Protein AF-A0A0Q6CP96-F1 (afdb_monomer_lite)

Radius of gyration: 14.45 Å; chains: 1; bounding box: 43×25×25 Å

Secondary structure (DSSP, 8-state):
-------HHHHHHHHHHHHHHHHHTTEEEEE--TTSSS---EE-STT-SSHHHHHHHHHHHHHHTTS----TTS-SEEEHHHH-TT-------

Foldseek 3Di:
DDDPPDDDPRLLVVQLVVLVVCVVVPKAFFDFDPPDDDTPGDGDCPQHDDSNSNSVSQSVVCVVVPVDDAPPVRGRIDHPCVPCVPDDPDDDD

pLDDT: mean 73.85, std 16.16, range [40.53, 94.88]

Sequence (93 aa):
MRAFQFRGDDLVEFVRRSIYAMIDAGAKPFAGDIGGVAPDFYPTDRWGTTREEIADALITEWQKRGGGELEIWSYPFAFVEVYYPDGWTGPER

Structure (mmCIF, N/CA/C/O backbone):
data_AF-A0A0Q6CP96-F1
#
_entry.id   AF-A0A0Q6CP96-F1
#
loop_
_atom_site.group_PDB
_atom_site.id
_atom_site.type_symbol
_atom_site.label_atom_id
_atom_site.label_alt_id
_atom_site.label_comp_id
_atom_site.label_asym_id
_atom_site.label_entity_id
_atom_site.label_seq_id
_atom_site.pdbx_PDB_ins_code
_atom_site.Cartn_x
_atom_site.Cartn_y
_atom_site.Cartn_z
_atom_site.occupancy
_atom_site.B_iso_or_equiv
_atom_site.auth_seq_id
_atom_site.auth_comp_id
_atom_site.auth_asym_id
_atom_site.auth_atom_id
_atom_site.pdbx_PDB_model_num
ATOM 1 N N . MET A 1 1 ? -20.417 13.170 -17.024 1.00 43.38 1 MET A N 1
ATOM 2 C CA . MET A 1 1 ? -19.340 12.299 -16.505 1.00 43.38 1 MET A CA 1
ATOM 3 C C . MET A 1 1 ? -19.972 11.280 -15.567 1.00 43.38 1 MET A C 1
ATOM 5 O O . MET A 1 1 ? -20.734 11.694 -14.705 1.00 43.38 1 MET A O 1
ATOM 9 N N . ARG A 1 2 ? -19.759 9.976 -15.782 1.00 57.81 2 ARG A N 1
ATOM 10 C CA . ARG A 1 2 ? -20.232 8.914 -14.876 1.00 57.81 2 ARG A CA 1
ATOM 11 C C . ARG A 1 2 ? -19.019 8.437 -14.077 1.00 57.81 2 ARG A C 1
ATOM 13 O O . ARG A 1 2 ? -18.054 7.997 -14.688 1.00 57.81 2 ARG A O 1
ATOM 20 N N . ALA A 1 3 ? -19.047 8.592 -12.758 1.00 67.44 3 ALA A N 1
ATOM 21 C CA . ALA A 1 3 ? -17.991 8.159 -11.846 1.00 67.44 3 ALA A CA 1
ATOM 22 C C . ALA A 1 3 ? -18.635 7.451 -10.652 1.00 67.44 3 ALA A C 1
ATOM 24 O O . ALA A 1 3 ? -19.760 7.785 -10.285 1.00 67.44 3 ALA A O 1
ATOM 25 N N . PHE A 1 4 ? -17.932 6.493 -10.053 1.00 73.44 4 PHE A N 1
ATOM 26 C CA . PHE A 1 4 ? -18.487 5.652 -8.988 1.00 73.44 4 PHE A CA 1
ATOM 27 C C . PHE A 1 4 ? -18.549 6.337 -7.608 1.00 73.44 4 PHE A C 1
ATOM 29 O O . PHE A 1 4 ? -19.184 5.799 -6.716 1.00 73.44 4 PHE A O 1
ATOM 36 N N . GLN A 1 5 ? -17.962 7.536 -7.448 1.00 80.12 5 GLN A N 1
ATOM 37 C CA . GLN A 1 5 ? -18.076 8.431 -6.276 1.00 80.12 5 GLN A CA 1
ATOM 38 C C . GLN A 1 5 ? -18.082 7.738 -4.893 1.00 80.12 5 GLN A C 1
ATOM 40 O O . GLN A 1 5 ? -18.783 8.194 -3.988 1.00 80.12 5 GLN A O 1
ATOM 45 N N . PHE A 1 6 ? -17.297 6.670 -4.710 1.00 83.31 6 PHE A N 1
ATOM 46 C CA . PHE A 1 6 ? -17.163 6.004 -3.413 1.00 83.31 6 PHE A CA 1
ATOM 47 C C . PHE A 1 6 ? -16.631 6.981 -2.357 1.00 83.31 6 PHE A C 1
ATOM 49 O O . PHE A 1 6 ? -15.796 7.841 -2.652 1.00 83.31 6 PHE A O 1
ATOM 56 N N . ARG A 1 7 ? -17.123 6.864 -1.121 1.00 85.69 7 ARG A N 1
ATOM 57 C CA . ARG A 1 7 ? -16.750 7.720 0.016 1.00 85.69 7 ARG A CA 1
ATOM 58 C C . ARG A 1 7 ? -16.666 6.893 1.291 1.00 85.69 7 ARG A C 1
ATOM 60 O O . ARG A 1 7 ? -17.311 5.855 1.381 1.00 85.69 7 ARG A O 1
ATOM 67 N N . GLY A 1 8 ? -15.919 7.394 2.276 1.00 87.50 8 GLY A N 1
ATOM 68 C CA . GLY A 1 8 ? -15.813 6.757 3.590 1.00 87.50 8 GLY A CA 1
ATOM 69 C C . GLY A 1 8 ? -15.423 5.284 3.474 1.00 87.50 8 GLY A C 1
ATOM 70 O O . GLY A 1 8 ? -14.510 4.945 2.721 1.00 87.50 8 GLY A O 1
ATOM 71 N N . ASP A 1 9 ? -16.150 4.420 4.174 1.00 91.12 9 ASP A N 1
ATOM 72 C CA . ASP A 1 9 ? -15.855 2.987 4.253 1.00 91.12 9 ASP A CA 1
ATOM 73 C C . ASP A 1 9 ? -15.947 2.272 2.898 1.00 91.12 9 ASP A C 1
ATOM 75 O O . ASP A 1 9 ? -15.134 1.391 2.622 1.00 91.12 9 ASP A O 1
ATOM 79 N N . ASP A 1 10 ? -16.851 2.695 2.006 1.00 90.62 10 ASP A N 1
ATOM 80 C CA . ASP A 1 10 ? -16.966 2.108 0.663 1.00 90.62 10 ASP A CA 1
ATOM 81 C C . ASP A 1 10 ? -15.714 2.378 -0.176 1.00 90.62 10 ASP A C 1
ATOM 83 O O . ASP A 1 10 ? -15.259 1.520 -0.935 1.00 90.62 10 ASP A O 1
ATOM 87 N N . LEU A 1 11 ? -15.131 3.574 -0.031 1.00 89.06 11 LEU A N 1
ATOM 88 C CA . LEU A 1 11 ? -13.879 3.915 -0.700 1.00 89.06 11 LEU A CA 1
ATOM 89 C C . LEU A 1 11 ? -12.725 3.090 -0.130 1.00 89.06 11 LEU A C 1
ATOM 91 O O . LEU A 1 11 ? -11.921 2.562 -0.892 1.00 89.06 11 LEU A O 1
ATOM 95 N N . VAL A 1 12 ? -12.661 2.948 1.195 1.00 90.88 12 VAL A N 1
ATOM 96 C CA . VAL A 1 12 ? -11.633 2.140 1.866 1.00 90.88 12 VAL A CA 1
ATOM 97 C C . VAL A 1 12 ? -11.708 0.682 1.414 1.00 90.88 12 VAL A C 1
ATOM 99 O O . VAL A 1 12 ? -10.686 0.085 1.081 1.00 90.88 12 VAL A O 1
ATOM 102 N N . GLU A 1 13 ? -12.909 0.116 1.346 1.00 93.31 13 GLU A N 1
ATOM 103 C CA . GLU A 1 13 ? -13.118 -1.259 0.900 1.00 93.31 13 GLU A CA 1
ATOM 104 C C . GLU A 1 13 ? -12.776 -1.441 -0.583 1.00 93.31 13 GLU A C 1
ATOM 106 O O . GLU A 1 13 ? -12.135 -2.425 -0.961 1.00 93.31 13 GLU A O 1
ATOM 111 N N . PHE A 1 14 ? -13.136 -0.477 -1.432 1.00 90.75 14 PHE A N 1
ATOM 112 C CA . PHE A 1 14 ? -12.740 -0.486 -2.838 1.00 90.75 14 PHE A CA 1
ATOM 113 C C . PHE A 1 14 ? -11.212 -0.458 -3.002 1.00 90.75 14 PHE A C 1
ATOM 115 O O . PHE A 1 14 ? -10.654 -1.244 -3.775 1.00 90.75 14 PHE A O 1
ATOM 122 N N . VAL A 1 15 ? -10.520 0.403 -2.250 1.00 88.81 15 VAL A N 1
ATOM 123 C CA . VAL A 1 15 ? -9.053 0.493 -2.258 1.00 88.81 15 VAL A CA 1
ATOM 124 C C . VAL A 1 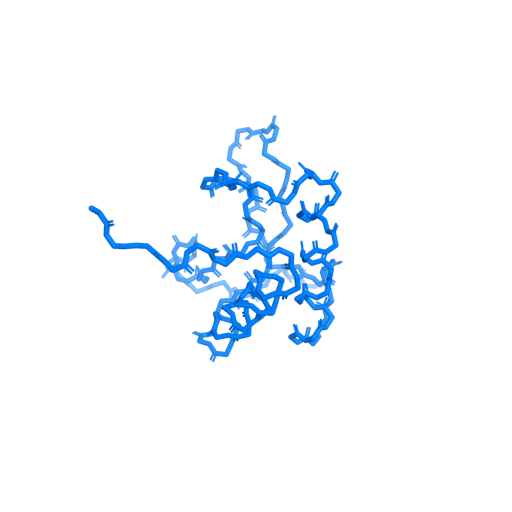15 ? -8.429 -0.818 -1.779 1.00 88.81 15 VAL A C 1
ATOM 126 O O . VAL A 1 15 ? -7.543 -1.340 -2.453 1.00 88.81 15 VAL A O 1
ATOM 129 N N . ARG A 1 16 ? -8.933 -1.415 -0.692 1.00 93.06 16 ARG A N 1
ATOM 130 C CA . ARG A 1 16 ? -8.459 -2.714 -0.183 1.00 93.06 16 ARG A CA 1
ATOM 131 C C . ARG A 1 16 ? -8.537 -3.809 -1.243 1.00 93.06 16 ARG A C 1
ATOM 133 O O . ARG A 1 16 ? -7.543 -4.482 -1.506 1.00 93.06 16 ARG A O 1
ATOM 140 N N . ARG A 1 17 ? -9.690 -3.950 -1.903 1.00 93.06 17 ARG A N 1
ATOM 141 C CA . ARG A 1 17 ? -9.882 -4.938 -2.981 1.00 93.06 17 ARG A CA 1
ATOM 142 C C . ARG A 1 17 ? -8.963 -4.691 -4.169 1.00 93.06 17 ARG A C 1
ATOM 144 O O . ARG A 1 17 ? -8.489 -5.646 -4.774 1.00 93.06 17 ARG A O 1
ATOM 151 N N . SER A 1 18 ? -8.703 -3.425 -4.484 1.00 89.38 18 SER A N 1
ATOM 152 C CA . SER A 1 18 ? -7.784 -3.049 -5.558 1.00 89.38 18 SER A CA 1
ATOM 153 C C . SER A 1 18 ? -6.349 -3.458 -5.221 1.00 89.38 18 SER A C 1
ATOM 155 O O . SER A 1 18 ? -5.673 -4.046 -6.059 1.00 89.38 18 SER A O 1
ATOM 157 N N . ILE A 1 19 ? -5.903 -3.229 -3.981 1.00 89.00 19 ILE A N 1
ATOM 158 C CA . ILE A 1 19 ? -4.585 -3.669 -3.500 1.00 89.00 19 ILE A CA 1
ATOM 159 C C . ILE A 1 19 ? -4.461 -5.192 -3.573 1.00 89.00 19 ILE A C 1
ATOM 161 O O . ILE A 1 19 ? -3.480 -5.688 -4.122 1.00 89.00 19 ILE A O 1
ATOM 165 N N . TYR A 1 20 ? -5.463 -5.936 -3.096 1.00 92.56 20 TYR A N 1
ATOM 166 C CA . TYR A 1 20 ? -5.457 -7.399 -3.201 1.00 92.56 20 TYR A CA 1
ATOM 167 C C . TYR A 1 20 ? -5.355 -7.866 -4.648 1.00 92.56 20 TYR A C 1
ATOM 169 O O . TYR A 1 20 ? -4.497 -8.684 -4.951 1.00 92.56 20 TYR A O 1
ATOM 177 N N . ALA A 1 21 ? -6.155 -7.298 -5.552 1.00 90.88 21 ALA A N 1
ATOM 178 C CA . ALA A 1 21 ? -6.110 -7.660 -6.964 1.00 90.88 21 ALA A CA 1
ATOM 179 C C . ALA A 1 21 ? -4.728 -7.412 -7.593 1.00 90.88 21 ALA A C 1
ATOM 181 O O . ALA A 1 21 ? -4.281 -8.202 -8.420 1.00 90.88 21 ALA A O 1
ATOM 182 N N . MET A 1 22 ? -4.034 -6.342 -7.194 1.00 87.12 22 MET A N 1
ATOM 183 C CA . MET A 1 22 ? -2.679 -6.058 -7.672 1.00 87.12 22 MET A CA 1
ATOM 184 C C . MET A 1 22 ? -1.656 -7.060 -7.129 1.00 87.12 22 MET A C 1
ATOM 186 O O . MET A 1 22 ? -0.842 -7.566 -7.899 1.00 87.12 22 MET A O 1
ATOM 190 N N . ILE A 1 23 ? -1.706 -7.376 -5.833 1.00 87.69 23 ILE A N 1
ATOM 191 C CA . ILE A 1 23 ? -0.798 -8.351 -5.208 1.00 87.69 23 ILE A CA 1
ATOM 192 C C . ILE A 1 23 ? -1.026 -9.749 -5.790 1.00 87.69 23 ILE A C 1
ATOM 194 O O . ILE A 1 23 ? -0.067 -10.421 -6.163 1.00 87.69 23 ILE A O 1
ATOM 198 N N . ASP A 1 24 ? -2.286 -10.157 -5.941 1.00 89.06 24 ASP A N 1
ATOM 199 C CA . ASP A 1 24 ? -2.662 -11.442 -6.536 1.00 89.06 24 ASP A CA 1
ATOM 200 C C . ASP A 1 24 ? -2.211 -11.534 -8.013 1.00 89.06 24 ASP A C 1
ATOM 202 O O . ASP A 1 24 ? -1.933 -12.624 -8.512 1.00 89.06 24 ASP A O 1
ATOM 206 N N . ALA A 1 25 ? -2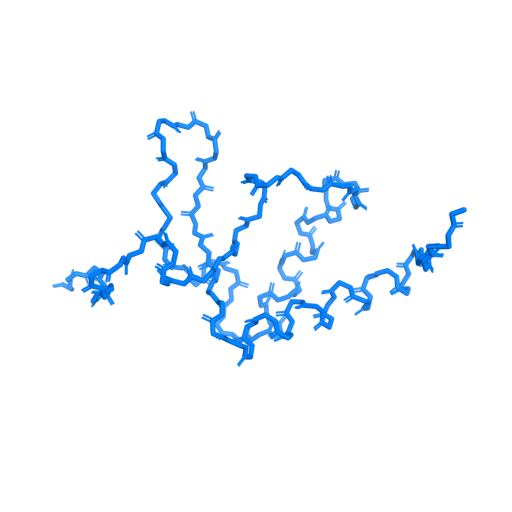.071 -10.393 -8.703 1.00 86.94 25 ALA A N 1
ATOM 207 C CA . ALA A 1 25 ? -1.498 -10.292 -10.048 1.00 86.94 25 ALA A CA 1
ATOM 208 C C . ALA A 1 25 ? 0.046 -10.219 -10.076 1.00 86.94 25 ALA A C 1
ATOM 210 O O . ALA A 1 25 ? 0.634 -10.118 -11.153 1.00 86.94 25 ALA A O 1
ATOM 211 N N . GLY A 1 26 ? 0.717 -10.265 -8.921 1.00 84.06 26 GLY A N 1
ATOM 212 C CA . GLY A 1 26 ? 2.177 -10.269 -8.805 1.00 84.06 26 GLY A CA 1
ATOM 213 C C . GLY A 1 26 ? 2.828 -8.902 -8.581 1.00 84.06 26 GLY A C 1
ATOM 214 O O . GLY A 1 26 ? 4.059 -8.805 -8.622 1.00 84.06 26 GLY A O 1
ATOM 215 N N . ALA A 1 27 ? 2.049 -7.847 -8.327 1.00 82.62 27 ALA A N 1
ATOM 216 C CA . ALA A 1 27 ? 2.609 -6.580 -7.873 1.00 82.62 27 ALA A CA 1
ATOM 217 C C . ALA A 1 27 ? 3.275 -6.762 -6.503 1.00 82.62 27 ALA A C 1
ATOM 219 O O . ALA A 1 27 ? 2.755 -7.456 -5.626 1.00 82.62 27 ALA A O 1
ATOM 220 N N . LYS A 1 28 ? 4.425 -6.118 -6.309 1.00 79.75 28 LYS A N 1
ATOM 221 C CA . LYS A 1 28 ? 5.146 -6.139 -5.034 1.00 79.75 28 LYS A CA 1
ATOM 222 C C . LYS A 1 28 ? 5.177 -4.745 -4.425 1.00 79.75 28 LYS A C 1
ATOM 224 O O . LYS A 1 28 ? 5.243 -3.761 -5.167 1.00 79.75 28 LYS A O 1
ATOM 229 N N . PRO A 1 29 ? 5.135 -4.642 -3.090 1.00 76.12 29 PRO A N 1
ATOM 230 C CA . PRO A 1 29 ? 5.379 -3.380 -2.436 1.00 76.12 29 PRO A CA 1
ATOM 231 C C . PRO A 1 29 ? 6.881 -3.043 -2.445 1.00 76.12 29 PRO A C 1
ATOM 233 O O . PRO A 1 29 ? 7.729 -3.928 -2.315 1.00 76.12 29 PRO A O 1
ATOM 236 N N . PHE A 1 30 ? 7.213 -1.761 -2.574 1.00 75.75 30 PHE A N 1
ATOM 237 C CA . PHE A 1 30 ? 8.582 -1.244 -2.623 1.00 75.75 30 PHE A CA 1
ATOM 238 C C . PHE A 1 30 ? 8.844 -0.265 -1.473 1.00 75.75 30 PHE A C 1
ATOM 240 O O . PHE A 1 30 ? 7.937 0.420 -0.994 1.00 75.75 30 PHE A O 1
ATOM 247 N N . ALA A 1 31 ? 10.091 -0.189 -1.011 1.00 63.75 31 ALA A N 1
ATOM 248 C CA . ALA A 1 31 ? 10.536 0.873 -0.111 1.00 63.75 31 ALA A CA 1
ATOM 249 C C . ALA A 1 31 ? 11.335 1.890 -0.924 1.00 63.75 31 ALA A C 1
ATOM 251 O O . ALA A 1 31 ? 12.422 1.574 -1.383 1.00 63.75 31 ALA A O 1
ATOM 252 N N . GLY A 1 32 ? 10.816 3.108 -1.065 1.00 58.00 32 GLY A N 1
ATOM 253 C CA . GLY A 1 32 ? 11.549 4.234 -1.635 1.00 58.00 32 GLY A CA 1
ATOM 254 C C . GLY A 1 32 ? 11.125 5.534 -0.960 1.00 58.00 32 GLY A C 1
ATOM 255 O O . GLY A 1 32 ? 9.950 5.709 -0.634 1.00 58.00 32 GLY A O 1
ATOM 256 N N . ASP A 1 33 ? 12.086 6.420 -0.712 1.00 49.84 33 ASP A N 1
ATOM 257 C CA . ASP A 1 33 ? 11.820 7.827 -0.417 1.00 49.84 33 ASP A CA 1
ATOM 258 C C . ASP A 1 33 ? 11.843 8.591 -1.747 1.00 49.84 33 ASP A C 1
ATOM 260 O O . ASP A 1 33 ? 12.799 8.486 -2.515 1.00 49.84 33 ASP A O 1
ATOM 264 N N . ILE A 1 34 ? 10.794 9.358 -2.039 1.00 49.72 34 ILE A N 1
ATOM 265 C CA . ILE A 1 34 ? 10.649 10.131 -3.288 1.00 49.72 34 ILE A CA 1
ATOM 266 C C . ILE A 1 34 ? 11.403 11.474 -3.156 1.00 49.72 34 ILE A C 1
ATOM 268 O O . ILE A 1 34 ? 11.037 12.485 -3.747 1.00 49.72 34 ILE A O 1
ATOM 272 N N . GLY A 1 35 ? 12.433 11.520 -2.308 1.00 42.50 35 GLY A N 1
ATOM 273 C CA . GLY A 1 35 ? 13.245 12.702 -2.021 1.00 42.50 35 GLY A CA 1
ATOM 274 C C . GLY A 1 35 ? 14.591 12.738 -2.751 1.00 42.50 35 GLY A C 1
ATOM 275 O O . GLY A 1 35 ? 15.347 13.690 -2.565 1.00 42.50 35 GLY A O 1
ATOM 276 N N . GLY A 1 36 ? 14.919 11.724 -3.561 1.00 46.44 36 GLY A N 1
ATOM 277 C CA . GLY A 1 36 ? 16.237 11.559 -4.184 1.00 46.44 36 GLY A CA 1
ATOM 278 C C . GLY A 1 36 ? 16.194 11.171 -5.663 1.00 46.44 36 GLY A C 1
ATOM 279 O O . GLY A 1 36 ? 15.172 10.725 -6.182 1.00 46.44 36 GLY A O 1
ATOM 280 N N . VAL A 1 37 ? 17.328 11.382 -6.344 1.00 42.25 37 VAL A N 1
ATOM 281 C CA . VAL A 1 37 ? 17.555 11.038 -7.757 1.00 42.25 37 VAL A CA 1
ATOM 282 C C . VAL A 1 37 ? 17.318 9.538 -7.944 1.00 42.25 37 VAL A C 1
ATOM 284 O O . VAL A 1 37 ? 18.181 8.747 -7.595 1.00 42.25 37 VAL A O 1
ATOM 287 N N . ALA A 1 38 ? 16.148 9.204 -8.498 1.00 48.97 38 ALA A N 1
ATOM 288 C CA . ALA A 1 38 ? 15.604 7.858 -8.686 1.00 48.97 38 ALA A CA 1
ATOM 289 C C . ALA A 1 38 ? 15.387 7.085 -7.365 1.00 48.97 38 ALA A C 1
ATOM 291 O O . ALA A 1 38 ? 16.351 6.708 -6.703 1.00 48.97 38 ALA A O 1
ATOM 292 N N . PRO A 1 39 ? 14.131 6.804 -6.969 1.00 52.09 39 PRO A N 1
ATOM 293 C CA . PRO A 1 39 ? 13.880 5.906 -5.858 1.00 52.09 39 PRO A CA 1
ATOM 294 C C . PRO A 1 39 ? 14.460 4.541 -6.205 1.00 52.09 39 PRO A C 1
ATOM 296 O O . PRO A 1 39 ? 14.175 3.958 -7.250 1.00 52.09 39 PRO A O 1
ATOM 299 N N . ASP A 1 40 ? 15.283 4.048 -5.306 1.00 55.28 40 ASP A N 1
ATOM 300 C CA . ASP A 1 40 ? 15.749 2.680 -5.243 1.00 55.28 40 ASP A CA 1
ATOM 301 C C . ASP A 1 40 ? 14.532 1.762 -4.995 1.00 55.28 40 ASP A C 1
ATOM 303 O O . ASP A 1 40 ? 14.205 1.415 -3.862 1.00 55.28 40 ASP A O 1
ATOM 307 N N . PHE A 1 41 ? 13.771 1.450 -6.052 1.00 64.69 41 PHE A N 1
ATOM 308 C CA . PHE A 1 41 ? 12.545 0.649 -5.990 1.00 64.69 41 PHE A CA 1
ATOM 309 C C . PHE A 1 41 ? 12.872 -0.826 -5.714 1.00 64.69 41 PHE A C 1
ATOM 311 O O . PHE A 1 41 ? 12.719 -1.677 -6.585 1.00 64.69 41 PHE A O 1
ATOM 318 N N . TYR A 1 42 ? 13.267 -1.160 -4.484 1.00 68.38 42 TYR A N 1
ATOM 319 C CA . TYR A 1 42 ? 13.503 -2.545 -4.065 1.00 68.38 42 TYR A CA 1
ATOM 320 C C . TYR A 1 42 ? 12.288 -3.140 -3.342 1.00 68.38 42 TYR A C 1
ATOM 32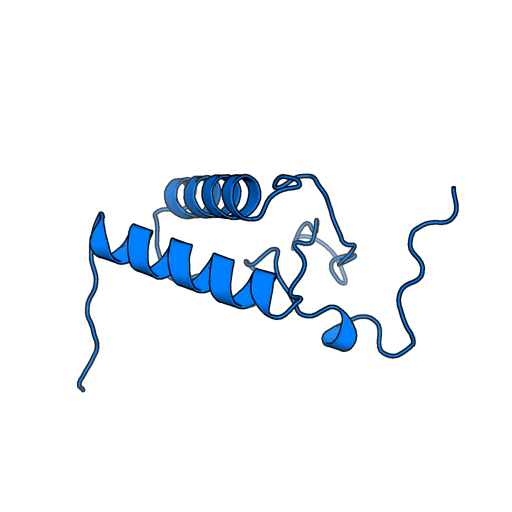2 O O . TYR A 1 42 ? 11.675 -2.451 -2.512 1.00 68.38 42 TYR A O 1
ATOM 330 N N . PRO A 1 43 ? 11.906 -4.398 -3.649 1.00 74.06 43 PRO A N 1
ATOM 331 C CA . PRO A 1 43 ? 10.866 -5.099 -2.910 1.00 74.06 43 PRO A CA 1
ATOM 332 C C . PRO A 1 43 ? 11.141 -5.049 -1.407 1.00 74.06 43 PRO A C 1
ATOM 334 O O . PRO A 1 43 ? 12.285 -5.200 -0.976 1.00 74.06 43 PRO A O 1
ATOM 337 N N . THR A 1 44 ? 10.102 -4.822 -0.608 1.00 76.75 44 THR A N 1
ATOM 338 C CA . THR A 1 44 ? 10.247 -4.651 0.840 1.00 76.75 44 THR A CA 1
ATOM 339 C C . THR A 1 44 ? 9.139 -5.347 1.614 1.00 76.75 44 THR A C 1
ATOM 341 O O . THR A 1 44 ? 7.973 -5.280 1.232 1.00 76.75 44 THR A O 1
ATOM 344 N N . ASP A 1 45 ? 9.496 -5.892 2.775 1.00 84.06 45 ASP A N 1
ATOM 345 C CA . ASP A 1 45 ? 8.537 -6.421 3.749 1.00 84.06 45 ASP A CA 1
ATOM 346 C C . ASP A 1 45 ? 8.083 -5.347 4.758 1.00 84.06 45 ASP A C 1
ATOM 348 O O . ASP A 1 45 ? 7.329 -5.637 5.684 1.00 84.06 45 ASP A O 1
ATOM 352 N N . ARG A 1 46 ? 8.509 -4.078 4.600 1.00 83.69 46 ARG A N 1
ATOM 353 C CA . ARG A 1 46 ? 8.120 -2.954 5.483 1.00 83.69 46 ARG A CA 1
ATOM 354 C C . ARG A 1 46 ? 6.603 -2.817 5.633 1.00 83.69 46 ARG A C 1
ATOM 356 O O . ARG A 1 46 ? 6.130 -2.344 6.664 1.00 83.69 46 ARG A O 1
ATOM 363 N N . TRP A 1 47 ? 5.867 -3.159 4.584 1.00 85.56 47 TRP A N 1
ATOM 364 C CA . TRP A 1 47 ? 4.413 -3.042 4.541 1.00 85.56 47 TRP A CA 1
ATOM 365 C C . TRP A 1 47 ? 3.707 -4.290 5.078 1.00 85.56 47 TRP A C 1
ATOM 367 O O . TRP A 1 47 ? 2.503 -4.251 5.270 1.00 85.56 47 TRP A O 1
ATOM 377 N N . GLY A 1 48 ? 4.439 -5.367 5.358 1.00 88.94 48 GLY A N 1
ATOM 378 C CA . GLY A 1 48 ? 3.888 -6.668 5.717 1.00 88.94 48 GLY A CA 1
ATOM 379 C C . GLY A 1 48 ? 4.341 -7.759 4.755 1.00 88.94 48 GLY A C 1
ATOM 380 O O . GLY A 1 48 ? 4.966 -7.490 3.730 1.00 88.94 48 GLY A O 1
ATOM 381 N N . THR A 1 49 ? 4.007 -8.998 5.102 1.00 87.94 49 THR A N 1
ATOM 382 C CA . THR A 1 49 ? 4.378 -10.199 4.333 1.00 87.94 49 THR A CA 1
ATOM 383 C C . THR A 1 49 ? 3.169 -10.918 3.745 1.00 87.94 49 THR A C 1
ATOM 385 O O . THR A 1 49 ? 3.297 -11.690 2.796 1.00 87.94 49 THR A O 1
ATOM 388 N N . THR A 1 50 ? 1.980 -10.640 4.278 1.00 91.06 50 THR A N 1
ATOM 389 C CA . THR A 1 50 ? 0.696 -11.087 3.735 1.00 91.06 50 THR A CA 1
ATOM 390 C C . THR A 1 50 ? 0.007 -9.948 2.993 1.00 91.06 50 THR A C 1
ATOM 392 O O . THR A 1 50 ? 0.230 -8.771 3.288 1.00 91.06 50 THR A O 1
ATOM 395 N N . ARG A 1 51 ? -0.864 -10.271 2.030 1.00 92.25 51 ARG A N 1
ATOM 396 C CA . ARG A 1 51 ? -1.612 -9.236 1.298 1.00 92.25 51 ARG A CA 1
ATOM 397 C C . ARG A 1 51 ? -2.490 -8.404 2.236 1.00 92.25 51 ARG A C 1
ATOM 399 O O . ARG A 1 51 ? -2.663 -7.214 1.993 1.00 92.25 51 ARG A O 1
ATOM 406 N N . GLU A 1 52 ? -3.018 -9.015 3.298 1.00 94.88 52 GLU A N 1
ATOM 407 C CA . GLU A 1 52 ? -3.836 -8.369 4.321 1.00 94.88 52 GLU A CA 1
ATOM 408 C C . GLU A 1 52 ? -3.026 -7.318 5.087 1.00 94.88 52 GLU A C 1
ATOM 410 O O . GLU A 1 52 ? -3.429 -6.157 5.114 1.00 94.88 52 GLU A O 1
ATOM 415 N N . GLU A 1 53 ? -1.852 -7.693 5.608 1.00 93.50 53 GLU A N 1
ATOM 416 C CA . GLU A 1 53 ? -0.941 -6.761 6.288 1.00 93.50 53 GLU A CA 1
ATOM 417 C C . GLU A 1 53 ? -0.533 -5.605 5.369 1.00 93.50 53 GLU A C 1
ATOM 419 O O . GLU A 1 53 ? -0.601 -4.443 5.770 1.00 93.50 53 GLU A O 1
ATOM 424 N N . ILE A 1 54 ? -0.177 -5.922 4.119 1.00 90.19 54 ILE A N 1
ATOM 425 C CA . ILE A 1 54 ? 0.222 -4.929 3.117 1.00 90.19 54 ILE A CA 1
ATOM 426 C C . ILE A 1 54 ? -0.912 -3.939 2.861 1.00 90.19 54 ILE A C 1
ATOM 428 O O . ILE A 1 54 ? -0.694 -2.728 2.910 1.00 90.19 54 ILE A O 1
ATOM 432 N N . ALA A 1 55 ? -2.131 -4.418 2.612 1.00 91.19 55 ALA A N 1
ATOM 433 C CA . ALA A 1 55 ? -3.262 -3.534 2.358 1.00 91.19 55 ALA A CA 1
ATOM 434 C C . ALA A 1 55 ? -3.574 -2.640 3.561 1.00 91.19 55 ALA A C 1
ATOM 436 O O . ALA A 1 55 ? -3.773 -1.438 3.383 1.00 91.19 55 ALA A O 1
ATOM 437 N N . ASP A 1 56 ? -3.569 -3.190 4.775 1.00 93.50 56 ASP A N 1
ATOM 438 C CA . ASP A 1 56 ? -3.855 -2.422 5.985 1.00 93.50 56 ASP A CA 1
ATOM 439 C C . ASP A 1 56 ? -2.787 -1.354 6.247 1.00 93.50 56 ASP A C 1
ATOM 441 O O . ASP A 1 56 ? -3.122 -0.205 6.561 1.00 93.50 56 ASP A O 1
ATOM 445 N N . ALA A 1 57 ? -1.507 -1.681 6.056 1.00 90.69 57 ALA A N 1
ATOM 446 C CA . ALA A 1 57 ? -0.412 -0.732 6.217 1.00 90.69 57 ALA A CA 1
ATOM 447 C C . ALA A 1 57 ? -0.488 0.410 5.188 1.00 90.69 57 ALA A C 1
ATOM 449 O O . ALA A 1 57 ? -0.328 1.582 5.546 1.00 90.69 57 ALA A O 1
ATOM 450 N N . LEU A 1 58 ? -0.788 0.089 3.926 1.00 86.44 58 LEU A N 1
ATOM 451 C CA . LEU A 1 58 ? -0.923 1.075 2.851 1.00 86.44 58 LEU A CA 1
ATOM 452 C C . LEU A 1 58 ? -2.137 1.983 3.035 1.00 86.44 58 LEU A C 1
ATOM 454 O O . LEU A 1 58 ? -2.018 3.200 2.897 1.00 86.44 58 LEU A O 1
ATOM 458 N N . ILE A 1 59 ? -3.294 1.419 3.383 1.00 89.44 59 ILE A N 1
ATOM 459 C CA . ILE A 1 59 ? -4.514 2.189 3.651 1.00 89.44 59 ILE A CA 1
ATOM 460 C C . ILE A 1 59 ? -4.302 3.107 4.852 1.00 89.44 59 ILE A C 1
ATOM 462 O O . ILE A 1 59 ? -4.672 4.278 4.792 1.00 89.44 59 ILE A O 1
ATOM 466 N N . THR A 1 60 ? -3.662 2.609 5.913 1.00 90.56 60 THR A N 1
ATOM 467 C CA . THR A 1 60 ? -3.330 3.412 7.095 1.00 90.56 60 THR A CA 1
ATOM 468 C C . THR A 1 60 ? -2.458 4.608 6.720 1.00 90.56 60 THR A C 1
ATOM 470 O O . THR A 1 60 ? -2.734 5.735 7.134 1.00 90.56 60 THR A O 1
ATOM 473 N N . GLU A 1 61 ? -1.410 4.394 5.926 1.00 86.00 61 GLU A N 1
ATOM 474 C CA . GLU A 1 61 ? -0.529 5.472 5.471 1.00 86.00 61 GLU A CA 1
ATOM 475 C C . GLU A 1 61 ? -1.256 6.469 4.557 1.00 86.00 61 GLU A C 1
ATOM 477 O O . GLU A 1 61 ? -1.119 7.682 4.715 1.00 86.00 61 GLU A O 1
ATOM 482 N N . TRP A 1 62 ? -2.081 5.980 3.636 1.00 85.56 62 TRP A N 1
ATOM 483 C CA . TRP A 1 62 ? -2.891 6.815 2.751 1.00 85.56 62 TRP A CA 1
ATOM 484 C C . TRP A 1 62 ? -3.893 7.683 3.527 1.00 85.56 62 TRP A C 1
ATOM 486 O O . TRP A 1 62 ? -4.010 8.885 3.274 1.00 85.56 62 TRP A O 1
ATOM 496 N N . GLN A 1 63 ? -4.566 7.117 4.530 1.00 88.62 63 GLN A N 1
ATOM 497 C CA . GLN A 1 63 ? -5.484 7.853 5.400 1.00 88.62 63 GLN A CA 1
ATOM 498 C C . GLN A 1 63 ? -4.760 8.907 6.245 1.00 88.62 63 GLN A C 1
ATOM 500 O O . GLN A 1 63 ? -5.275 10.016 6.387 1.00 88.62 63 GLN A O 1
ATOM 505 N N . LYS A 1 64 ? -3.543 8.626 6.739 1.00 86.81 64 LYS A N 1
ATOM 506 C CA . LYS A 1 64 ? -2.707 9.628 7.436 1.00 86.81 64 LYS A CA 1
ATOM 507 C C . LYS A 1 64 ? -2.399 10.847 6.565 1.00 86.81 64 LYS A C 1
ATOM 509 O O . LYS A 1 64 ? -2.249 11.945 7.093 1.00 86.81 64 LYS A O 1
ATOM 514 N N . ARG A 1 65 ? -2.337 10.668 5.243 1.00 80.94 65 ARG A N 1
ATOM 515 C CA . ARG A 1 65 ? -2.124 11.739 4.254 1.00 80.94 65 ARG A CA 1
ATOM 516 C C . ARG A 1 65 ? -3.417 12.442 3.824 1.00 80.94 65 ARG A C 1
ATOM 518 O O . ARG A 1 65 ? -3.376 13.315 2.965 1.00 80.94 65 ARG A O 1
ATOM 525 N N . GLY A 1 66 ? -4.557 12.082 4.414 1.00 84.56 66 GLY A N 1
ATOM 526 C CA . GLY A 1 66 ? -5.858 12.697 4.143 1.00 84.56 66 GLY A CA 1
ATOM 527 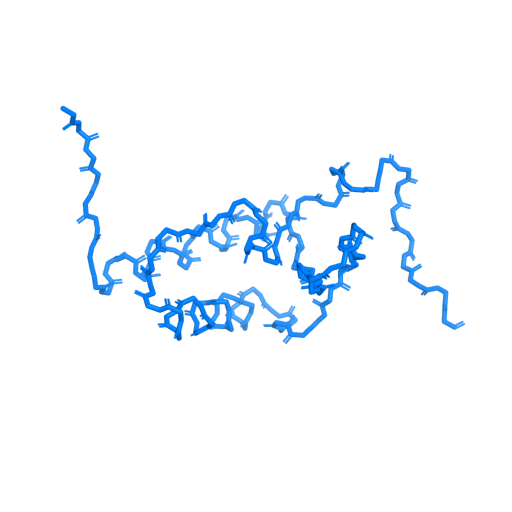C C . GLY A 1 66 ? -6.753 11.921 3.175 1.00 84.56 66 GLY A C 1
ATOM 528 O O . GLY A 1 66 ? -7.814 12.428 2.824 1.00 84.56 66 GLY A O 1
ATOM 529 N N . GLY A 1 67 ? -6.370 10.709 2.750 1.00 78.50 67 GLY A N 1
ATOM 530 C CA . GLY A 1 67 ? -7.244 9.835 1.957 1.00 78.50 67 GLY A CA 1
ATOM 531 C C . GLY A 1 67 ? -7.595 10.380 0.563 1.00 78.50 67 GLY A C 1
ATOM 532 O O . GLY A 1 67 ? -8.677 10.106 0.045 1.00 78.50 67 GLY A O 1
ATOM 533 N N . GLY A 1 68 ? -6.719 11.210 -0.010 1.00 76.81 68 GLY A N 1
ATOM 534 C CA . GLY A 1 68 ? -6.930 11.900 -1.284 1.00 76.81 68 GLY A CA 1
ATOM 535 C C . GLY A 1 68 ? -6.336 11.181 -2.494 1.00 76.81 68 GLY A C 1
ATOM 536 O O . GLY A 1 68 ? -5.931 10.019 -2.422 1.00 76.81 68 GLY A O 1
ATOM 537 N N . GLU A 1 69 ? -6.283 11.903 -3.613 1.00 70.88 69 GLU A N 1
ATOM 538 C CA . GLU A 1 69 ? -5.581 11.458 -4.815 1.00 70.88 69 GLU A CA 1
ATOM 539 C C . GLU A 1 69 ? -4.092 11.270 -4.513 1.00 70.88 69 GLU A C 1
ATOM 541 O O . GLU A 1 69 ? -3.481 12.047 -3.776 1.00 70.88 69 GLU A O 1
ATOM 546 N N . LEU A 1 70 ? -3.525 10.200 -5.057 1.00 63.38 70 LEU A N 1
ATOM 547 C CA . LEU A 1 70 ? -2.121 9.872 -4.892 1.00 63.38 70 LEU A CA 1
ATOM 548 C C . LEU A 1 70 ? -1.412 10.118 -6.216 1.00 63.38 70 LEU A C 1
ATOM 550 O O . LEU A 1 70 ? -1.858 9.648 -7.262 1.00 63.38 70 LEU A O 1
ATOM 554 N N . GLU A 1 71 ? -0.307 10.859 -6.171 1.00 60.88 71 GLU A N 1
ATOM 555 C CA . GLU A 1 71 ? 0.529 11.041 -7.352 1.00 60.88 71 GLU A CA 1
ATOM 556 C C . GLU A 1 71 ? 1.206 9.722 -7.737 1.00 60.88 71 GLU A C 1
ATOM 558 O O . GLU A 1 71 ? 1.452 8.867 -6.886 1.00 60.88 71 GLU A O 1
ATOM 563 N N . ILE A 1 72 ? 1.557 9.571 -9.017 1.00 52.66 72 ILE A N 1
ATOM 564 C CA . ILE A 1 72 ? 2.190 8.362 -9.573 1.00 52.66 72 ILE A CA 1
ATOM 565 C C . ILE A 1 72 ? 3.435 7.910 -8.792 1.00 52.66 72 ILE A C 1
ATOM 567 O O . ILE A 1 72 ? 3.716 6.720 -8.707 1.00 52.66 72 ILE A O 1
ATOM 571 N N . TRP A 1 73 ? 4.143 8.848 -8.161 1.00 56.62 73 TRP A N 1
ATOM 572 C CA . TRP A 1 73 ? 5.331 8.564 -7.358 1.00 56.62 73 TRP A CA 1
ATOM 573 C C . TRP A 1 73 ? 5.023 8.221 -5.902 1.00 56.62 73 TRP A C 1
ATOM 575 O O . TRP A 1 73 ? 5.876 7.679 -5.214 1.00 56.62 73 TRP A O 1
ATOM 585 N N . SER A 1 74 ? 3.810 8.509 -5.429 1.00 61.81 74 SER A N 1
ATOM 586 C CA . SER A 1 74 ? 3.395 8.352 -4.031 1.00 61.81 74 SER A CA 1
ATOM 587 C C . SER A 1 74 ? 3.046 6.916 -3.642 1.00 61.81 74 SER A C 1
ATOM 589 O O . SER A 1 74 ? 2.816 6.661 -2.457 1.00 61.81 74 SER A O 1
ATOM 591 N N . TYR A 1 75 ? 2.996 5.988 -4.603 1.00 63.62 75 TYR A N 1
ATOM 592 C CA . TYR A 1 75 ? 2.649 4.599 -4.342 1.00 63.62 75 TYR A CA 1
ATOM 593 C C . TYR A 1 75 ? 3.880 3.709 -4.168 1.00 63.62 75 TYR A C 1
ATOM 595 O O . TYR A 1 75 ? 4.711 3.606 -5.068 1.00 63.62 75 TYR A O 1
ATOM 603 N N . PRO A 1 76 ? 3.958 2.970 -3.056 1.00 70.44 76 PRO A N 1
ATOM 604 C CA . PRO A 1 76 ? 4.995 1.978 -2.837 1.00 70.44 76 PRO A CA 1
ATOM 605 C C . PRO A 1 76 ? 4.592 0.627 -3.446 1.00 70.44 76 PRO A C 1
ATOM 607 O O . PRO A 1 76 ? 4.798 -0.391 -2.803 1.00 70.44 76 PRO A O 1
ATOM 610 N N . PHE A 1 77 ? 3.963 0.577 -4.625 1.00 69.12 77 PHE A N 1
ATOM 611 C CA . PHE A 1 77 ? 3.649 -0.685 -5.304 1.00 69.12 77 PHE A CA 1
ATOM 612 C C . PHE A 1 77 ? 3.909 -0.570 -6.802 1.00 69.12 77 PHE A C 1
ATOM 614 O O . PHE A 1 77 ? 3.584 0.435 -7.428 1.00 69.12 77 PHE A O 1
ATOM 621 N N . ALA A 1 78 ? 4.465 -1.624 -7.385 1.00 65.75 78 ALA A N 1
ATOM 622 C CA . ALA A 1 78 ? 4.626 -1.742 -8.827 1.00 65.75 78 ALA A CA 1
ATOM 623 C C . ALA A 1 78 ? 4.725 -3.213 -9.254 1.00 65.75 78 ALA A C 1
ATOM 625 O O . ALA A 1 78 ? 4.900 -4.127 -8.442 1.00 65.75 78 ALA A O 1
ATOM 626 N N . PHE A 1 79 ? 4.627 -3.443 -10.557 1.00 62.09 79 PHE A N 1
ATOM 627 C CA . PHE A 1 79 ? 5.001 -4.722 -11.142 1.00 62.09 79 PHE A CA 1
ATOM 628 C C . PHE A 1 79 ? 6.522 -4.778 -11.284 1.00 62.09 79 PHE A C 1
ATOM 630 O O . PHE A 1 79 ? 7.139 -3.846 -11.797 1.00 62.09 79 PHE A O 1
ATOM 637 N N . VAL A 1 80 ? 7.127 -5.878 -10.833 1.00 57.03 80 VAL A N 1
ATOM 638 C CA . VAL A 1 80 ? 8.591 -6.058 -10.827 1.00 57.03 80 VAL A CA 1
ATOM 639 C C . VAL A 1 80 ? 9.183 -5.963 -12.242 1.00 57.03 80 VAL A C 1
ATOM 641 O O . VAL A 1 80 ? 10.269 -5.414 -12.407 1.00 57.03 80 VAL A O 1
ATOM 644 N N . GLU A 1 81 ? 8.443 -6.406 -13.264 1.00 55.19 81 GLU A N 1
ATOM 645 C 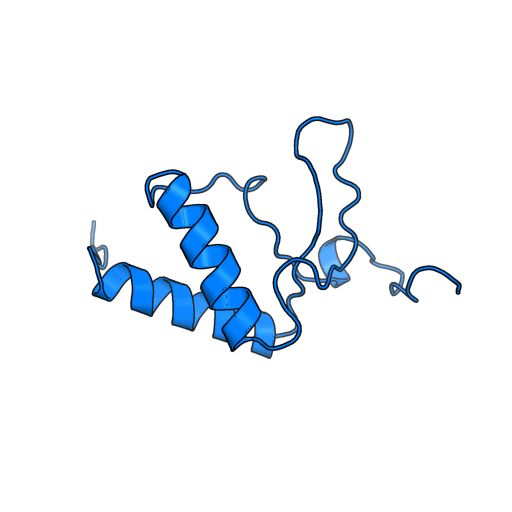CA . GLU A 1 81 ? 8.847 -6.343 -14.681 1.00 55.19 81 GLU A CA 1
ATOM 646 C C . GLU A 1 81 ? 9.058 -4.913 -15.205 1.00 55.19 81 GLU A C 1
ATOM 648 O O . GLU A 1 81 ? 9.814 -4.713 -16.150 1.00 55.19 81 GLU A O 1
ATOM 653 N N . VAL A 1 82 ? 8.426 -3.907 -14.589 1.00 57.88 82 VAL A N 1
ATOM 654 C CA . VAL A 1 82 ? 8.534 -2.503 -15.024 1.00 57.88 82 VAL A CA 1
ATOM 655 C C . VAL A 1 82 ? 9.873 -1.885 -14.613 1.00 57.88 82 VAL A C 1
ATOM 657 O O . VAL A 1 82 ? 10.370 -0.995 -15.298 1.00 57.88 82 VAL A O 1
ATOM 660 N N . TYR A 1 83 ? 10.472 -2.364 -13.520 1.00 55.59 83 TYR A N 1
ATOM 661 C CA . TYR A 1 83 ? 11.688 -1.779 -12.946 1.00 55.59 83 TYR A CA 1
ATOM 662 C C . TYR A 1 83 ? 12.925 -2.671 -13.081 1.00 55.59 83 TYR A C 1
ATOM 664 O O . TYR A 1 83 ? 14.041 -2.15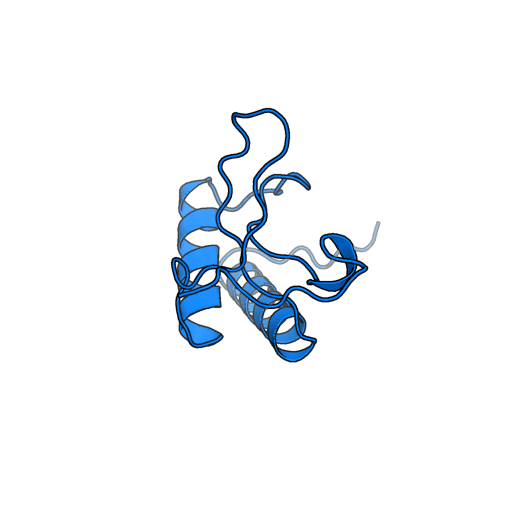7 -13.079 1.00 55.59 83 TYR A O 1
ATOM 672 N N . TYR A 1 84 ? 12.745 -3.982 -13.260 1.00 59.22 84 TYR A N 1
ATOM 673 C CA . TYR A 1 84 ? 13.837 -4.939 -13.450 1.00 59.22 84 TYR A CA 1
ATOM 674 C C . TYR A 1 84 ? 13.576 -5.822 -14.677 1.00 59.22 84 TYR A C 1
ATOM 676 O O . TYR A 1 84 ? 13.172 -6.979 -14.518 1.00 59.22 84 TYR A O 1
ATOM 684 N N . PRO A 1 85 ? 13.812 -5.310 -15.899 1.00 52.62 85 PRO A N 1
ATOM 685 C CA . PRO A 1 85 ? 13.588 -6.065 -17.134 1.00 52.62 85 PRO A CA 1
ATOM 686 C C . PRO A 1 85 ? 14.437 -7.347 -17.234 1.00 52.62 85 PRO A C 1
ATOM 688 O O . PRO A 1 85 ? 14.080 -8.255 -17.981 1.00 52.62 85 PRO A O 1
ATOM 691 N N . ASP A 1 86 ? 15.501 -7.459 -16.431 1.00 56.06 86 ASP A N 1
ATOM 692 C CA . ASP A 1 86 ? 16.475 -8.557 -16.490 1.00 56.06 86 ASP A CA 1
ATOM 693 C C . ASP A 1 86 ? 16.261 -9.636 -15.405 1.00 56.06 86 ASP A C 1
ATOM 695 O O . ASP A 1 86 ? 17.067 -10.554 -15.272 1.00 56.06 86 ASP A O 1
ATOM 699 N N . GLY A 1 87 ? 15.172 -9.550 -14.631 1.00 55.84 87 GLY A N 1
ATOM 700 C CA . GLY A 1 87 ? 14.859 -10.502 -13.563 1.00 55.84 87 GLY A CA 1
ATOM 701 C C . GLY A 1 87 ? 15.619 -10.207 -12.268 1.00 55.84 87 GLY A C 1
ATOM 702 O O . GLY A 1 87 ? 16.769 -10.588 -12.081 1.00 55.84 87 GLY A O 1
ATOM 703 N N . TRP A 1 88 ? 14.949 -9.539 -11.329 1.00 59.88 88 TRP A N 1
ATOM 704 C CA . TRP A 1 88 ? 15.498 -9.266 -9.999 1.00 59.88 88 TRP A CA 1
ATOM 705 C C . TRP A 1 88 ? 15.741 -10.564 -9.210 1.00 59.88 88 TRP A C 1
ATOM 707 O O . TRP A 1 88 ? 14.804 -11.326 -8.961 1.00 59.88 88 TRP A O 1
ATOM 717 N N . THR A 1 89 ? 16.979 -10.795 -8.766 1.00 58.19 89 THR A N 1
ATOM 718 C CA . THR A 1 89 ? 17.386 -11.990 -7.998 1.00 58.19 89 THR A CA 1
ATOM 719 C C . THR A 1 89 ? 17.447 -11.774 -6.483 1.00 58.19 89 THR A C 1
ATOM 721 O O . THR A 1 89 ? 17.802 -12.695 -5.752 1.00 58.19 89 THR A O 1
ATOM 724 N N . GLY A 1 90 ? 17.074 -10.588 -5.993 1.00 55.19 90 GLY A N 1
ATOM 725 C CA . GLY A 1 90 ? 17.239 -10.219 -4.586 1.00 55.19 90 GLY A CA 1
ATOM 726 C C . GLY A 1 90 ? 18.594 -9.576 -4.284 1.00 55.19 90 GLY A C 1
ATOM 727 O O . GLY A 1 90 ? 19.518 -9.698 -5.089 1.00 55.19 90 GLY A O 1
ATOM 728 N N . PRO A 1 91 ? 18.741 -8.883 -3.139 1.00 49.66 91 PRO A N 1
ATOM 729 C CA . PRO A 1 91 ? 20.066 -8.583 -2.612 1.00 49.66 91 PRO A CA 1
ATOM 730 C C . PRO A 1 91 ? 20.763 -9.905 -2.256 1.00 49.66 91 PRO A C 1
ATOM 732 O O . PRO A 1 91 ? 20.170 -10.765 -1.597 1.00 49.66 91 PRO A O 1
ATOM 735 N N . GLU A 1 92 ? 22.004 -10.082 -2.716 1.00 53.16 92 GLU A N 1
ATOM 736 C CA . GLU A 1 92 ? 22.854 -11.194 -2.281 1.00 53.16 92 GLU A CA 1
ATOM 737 C C . GLU A 1 92 ? 22.997 -11.152 -0.750 1.00 53.16 92 GLU A C 1
ATOM 739 O O . GLU A 1 92 ? 23.194 -10.084 -0.166 1.00 53.16 92 GLU A O 1
ATOM 744 N N . ARG A 1 93 ? 22.805 -12.313 -0.110 1.00 40.53 93 ARG A N 1
ATOM 745 C CA . ARG A 1 93 ? 22.918 -12.486 1.345 1.00 40.53 93 ARG A CA 1
ATOM 746 C C . ARG A 1 93 ? 24.357 -12.387 1.827 1.00 40.53 93 ARG A C 1
ATOM 748 O O . ARG A 1 93 ? 25.230 -12.961 1.141 1.00 40.53 93 ARG A O 1
#